Protein AF-E9CQP5-F1 (afdb_monomer)

pLDDT: mean 80.04, std 10.91, range [38.53, 89.38]

Solvent-accessible surface area (backbone atoms only — not comparable to full-atom values): 3922 Å² total; per-residue (Å²): 108,74,68,57,57,53,50,51,50,53,53,49,53,53,54,50,62,64,46,44,60,68,74,43,39,71,60,55,53,51,47,75,70,51,87,49,69,68,60,34,52,51,55,50,49,51,54,51,51,54,49,49,51,55,54,52,53,61,71,72,49,89,76,83,77,127

Radius of gyration: 15.5 Å; Cα contacts (8 Å, |Δi|>4): 15; chains: 1; bounding box: 31×25×43 Å

Mean predicted aligned error: 7.69 Å

Secondary structure (DSSP, 8-state):
-HHHHHHHHHHHHHHHHHHHHHHTHHHHHHHTT---HHHHHHHHHHHHHHHHHHHHHHHS-TT---

Foldseek 3Di:
DVVVVVVVVVVQLVVLVVVLCVVCVVLVVVLVVDPDPVVSVVSVVVSVVVSVVVSVVSVVDPPPPD

Nearest PDB structures (foldseek):
  5izs-assembly2_E  TM=5.462E-01  e=2.968E+00  synthetic construct
  5izs-assembly1_A  TM=5.098E-01  e=2.968E+00  synthetic construct
  5izs-assembly1_B  TM=5.064E-01  e=2.968E+00  synthetic construct

Organism: NCBI:txid914128

Structure (mmCIF, N/CA/C/O backbone):
data_AF-E9CQP5-F1
#
_entry.id   AF-E9CQP5-F1
#
loop_
_atom_site.group_PDB
_atom_site.id
_atom_site.type_symbol
_atom_site.label_atom_id
_atom_site.label_alt_id
_atom_site.label_comp_id
_atom_site.label_asym_id
_atom_site.label_entity_id
_atom_site.label_seq_id
_atom_site.pdbx_PDB_ins_code
_atom_site.Cartn_x
_atom_site.Cartn_y
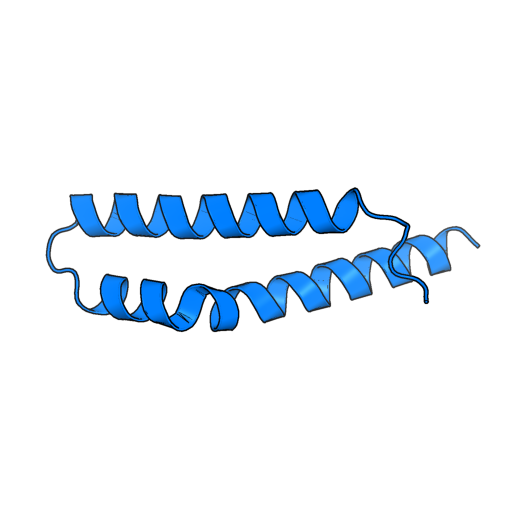_atom_site.Cartn_z
_atom_site.occupancy
_atom_site.B_iso_or_equiv
_atom_site.auth_seq_id
_atom_site.auth_comp_id
_atom_site.auth_asym_id
_atom_site.auth_atom_id
_atom_site.pdbx_PDB_model_num
ATOM 1 N N . ILE A 1 1 ? 17.302 0.366 -25.717 1.00 79.62 1 ILE A N 1
ATOM 2 C CA . ILE A 1 1 ? 17.600 1.831 -25.602 1.00 79.62 1 ILE A CA 1
ATOM 3 C C . ILE A 1 1 ? 17.121 2.358 -24.245 1.00 79.62 1 ILE A C 1
ATOM 5 O O . ILE A 1 1 ? 16.274 1.713 -23.646 1.00 79.62 1 ILE A O 1
ATOM 9 N N . MET A 1 2 ? 17.605 3.514 -23.761 1.00 82.38 2 MET A N 1
ATOM 10 C CA . MET A 1 2 ? 17.214 4.092 -22.450 1.00 82.38 2 MET A CA 1
ATOM 11 C C . MET A 1 2 ? 15.687 4.164 -22.243 1.00 82.38 2 MET A C 1
ATOM 13 O O . MET A 1 2 ? 15.193 3.887 -21.159 1.00 82.38 2 MET A O 1
ATOM 17 N N . ILE A 1 3 ? 14.933 4.465 -23.303 1.00 88.62 3 ILE A N 1
ATOM 18 C CA . ILE A 1 3 ? 13.464 4.552 -23.276 1.00 88.62 3 ILE A CA 1
ATOM 19 C C . ILE A 1 3 ? 12.801 3.220 -22.886 1.00 88.62 3 ILE A C 1
ATOM 21 O O . ILE A 1 3 ? 11.837 3.223 -22.129 1.00 88.62 3 ILE A O 1
ATOM 25 N N . GLU A 1 4 ? 13.322 2.086 -23.359 1.00 88.31 4 GLU A N 1
ATOM 26 C CA . GLU A 1 4 ? 12.780 0.760 -23.022 1.00 88.31 4 GLU A CA 1
ATOM 27 C C . GLU A 1 4 ? 13.064 0.404 -21.560 1.00 88.31 4 GLU A C 1
ATOM 29 O O . GLU A 1 4 ? 12.188 -0.111 -20.874 1.00 88.31 4 GLU A O 1
ATOM 34 N N . ALA A 1 5 ? 14.257 0.743 -21.059 1.00 82.00 5 ALA A N 1
ATOM 35 C CA . ALA A 1 5 ? 14.614 0.533 -19.657 1.00 82.00 5 ALA A CA 1
ATOM 36 C C . ALA A 1 5 ? 13.713 1.351 -18.716 1.00 82.00 5 ALA A C 1
ATOM 38 O O . ALA A 1 5 ? 13.183 0.815 -17.747 1.00 82.00 5 ALA A O 1
ATOM 39 N N . VAL A 1 6 ? 13.468 2.622 -19.049 1.00 85.19 6 VAL A N 1
ATOM 40 C CA . VAL A 1 6 ? 12.5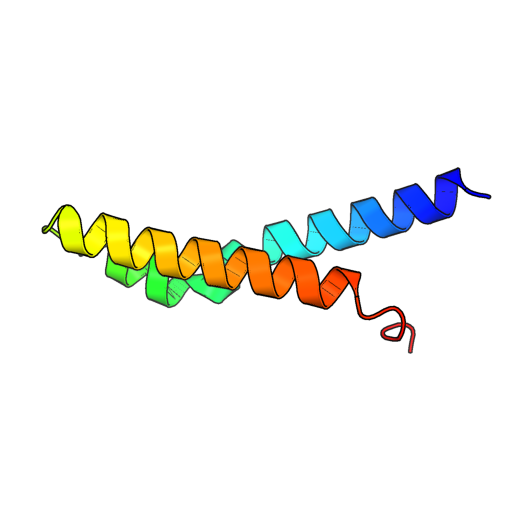34 3.482 -18.304 1.00 85.19 6 VAL A CA 1
ATOM 41 C C . VAL A 1 6 ? 11.100 2.949 -18.386 1.00 85.19 6 VAL A C 1
ATOM 43 O O . VAL A 1 6 ? 10.388 2.945 -17.385 1.00 85.19 6 VAL A O 1
ATOM 46 N N . GLY A 1 7 ? 10.671 2.468 -19.557 1.00 86.75 7 GLY A N 1
ATOM 47 C CA . GLY A 1 7 ? 9.342 1.881 -19.743 1.00 86.75 7 GLY A CA 1
ATOM 48 C C . GLY A 1 7 ? 9.119 0.619 -18.904 1.00 86.75 7 GLY A C 1
ATOM 49 O O . GLY A 1 7 ? 8.066 0.477 -18.279 1.00 86.75 7 GLY A O 1
ATOM 50 N N . ASN A 1 8 ? 10.119 -0.260 -18.841 1.00 85.25 8 ASN A N 1
ATOM 51 C CA . ASN A 1 8 ? 10.078 -1.471 -18.021 1.00 85.25 8 ASN A CA 1
ATOM 52 C C . ASN A 1 8 ? 10.035 -1.142 -16.527 1.00 85.25 8 ASN A C 1
ATOM 54 O O . ASN A 1 8 ? 9.246 -1.737 -15.794 1.00 85.25 8 ASN A O 1
ATOM 58 N N . GLU A 1 9 ? 10.820 -0.159 -16.085 1.00 83.94 9 GLU A N 1
ATOM 59 C CA . GLU A 1 9 ? 10.818 0.264 -14.685 1.00 83.94 9 GLU A CA 1
ATOM 60 C C . GLU A 1 9 ? 9.487 0.909 -14.285 1.00 83.94 9 GLU A C 1
ATOM 62 O O . GLU A 1 9 ? 8.904 0.571 -13.256 1.00 83.94 9 GLU A O 1
ATOM 67 N N . TYR A 1 10 ? 8.913 1.743 -15.156 1.00 86.69 10 TYR A N 1
ATOM 68 C CA . TYR A 1 10 ? 7.577 2.294 -14.939 1.00 86.69 10 TYR A CA 1
ATOM 69 C C . TYR A 1 10 ? 6.503 1.198 -14.846 1.00 86.69 10 TYR A C 1
ATOM 71 O O . TYR A 1 10 ? 5.632 1.247 -13.974 1.00 86.69 10 TYR A O 1
ATOM 79 N N . ALA A 1 11 ? 6.556 0.187 -15.721 1.00 85.69 11 ALA A N 1
ATOM 80 C CA . ALA A 1 11 ? 5.624 -0.939 -15.686 1.00 85.69 11 ALA A CA 1
ATOM 81 C C . ALA A 1 11 ? 5.761 -1.769 -14.395 1.00 85.69 11 ALA A C 1
ATOM 83 O O . ALA A 1 11 ? 4.742 -2.176 -13.822 1.00 85.69 11 ALA A O 1
ATOM 84 N N . ARG A 1 12 ? 6.994 -1.968 -13.906 1.00 84.94 12 ARG A N 1
ATOM 85 C CA . ARG A 1 12 ? 7.292 -2.631 -12.628 1.00 84.94 12 ARG A CA 1
ATOM 86 C C . ARG A 1 12 ? 6.716 -1.841 -11.453 1.00 84.94 12 ARG A C 1
ATOM 88 O O . ARG A 1 12 ? 5.881 -2.377 -10.725 1.00 84.94 12 ARG A O 1
ATOM 95 N N . MET A 1 13 ? 7.067 -0.557 -11.332 1.00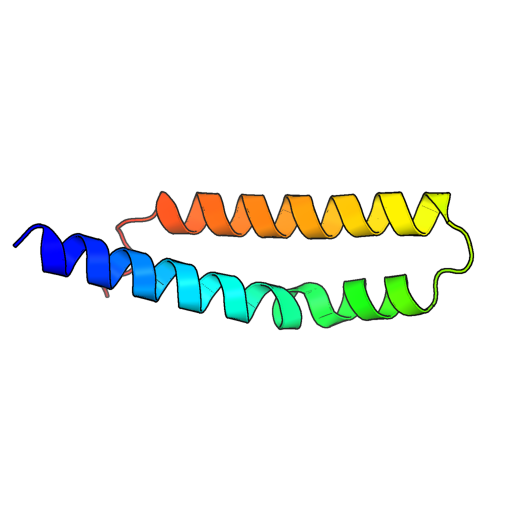 85.56 13 MET A N 1
ATOM 96 C CA . MET A 1 13 ? 6.559 0.328 -10.276 1.00 85.56 13 MET A CA 1
ATOM 97 C C . MET A 1 13 ? 5.030 0.382 -10.268 1.00 85.56 13 MET A C 1
ATOM 99 O O . MET A 1 13 ? 4.409 0.248 -9.217 1.00 85.56 13 MET A O 1
ATOM 103 N N . ARG A 1 14 ? 4.397 0.523 -11.439 1.00 86.75 14 ARG A N 1
ATOM 104 C CA . ARG A 1 14 ? 2.932 0.529 -11.562 1.00 86.75 14 ARG A CA 1
ATOM 105 C C . ARG A 1 14 ? 2.311 -0.772 -11.055 1.00 86.75 14 ARG A C 1
ATOM 107 O O . ARG A 1 14 ? 1.303 -0.726 -10.356 1.00 86.75 14 ARG A O 1
ATOM 114 N N . THR A 1 15 ? 2.885 -1.915 -11.421 1.00 86.50 15 THR A N 1
ATOM 115 C CA . THR A 1 15 ? 2.391 -3.227 -10.978 1.00 86.50 15 THR A CA 1
ATOM 116 C C . THR A 1 15 ? 2.496 -3.358 -9.462 1.00 86.50 15 THR A C 1
ATOM 118 O O . THR A 1 15 ? 1.529 -3.768 -8.822 1.00 86.50 15 THR A O 1
ATOM 121 N N . ARG A 1 16 ? 3.623 -2.929 -8.879 1.00 83.25 16 ARG A N 1
ATOM 122 C CA . ARG A 1 16 ? 3.832 -2.976 -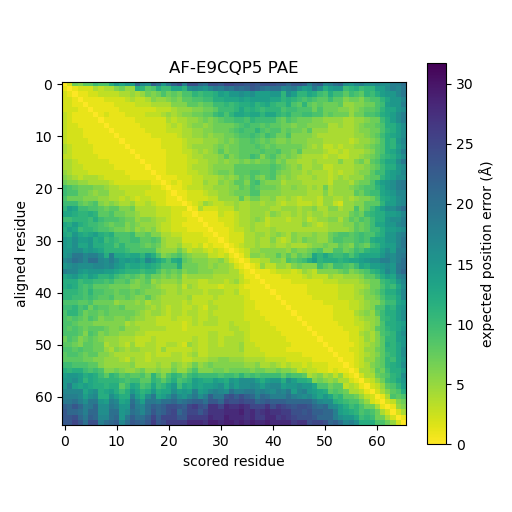7.429 1.00 83.25 16 ARG A CA 1
ATOM 123 C C . ARG A 1 16 ? 2.876 -2.046 -6.683 1.00 83.25 16 ARG A C 1
ATOM 125 O O . ARG A 1 16 ? 2.216 -2.488 -5.752 1.00 83.25 16 ARG A O 1
ATOM 132 N N . LEU A 1 17 ? 2.682 -0.817 -7.167 1.00 84.81 17 LEU A N 1
ATOM 133 C CA . LEU A 1 17 ? 1.718 0.138 -6.603 1.00 84.81 17 LEU A CA 1
ATOM 134 C C . LEU A 1 17 ? 0.283 -0.406 -6.549 1.00 84.81 17 LEU A C 1
ATOM 136 O O . LEU A 1 17 ? -0.444 -0.140 -5.597 1.00 84.81 17 LEU A O 1
ATOM 140 N N . ILE A 1 18 ? -0.135 -1.173 -7.559 1.00 84.81 18 ILE A N 1
ATOM 141 C CA . ILE A 1 18 ? -1.471 -1.786 -7.591 1.00 84.81 18 ILE A CA 1
ATOM 142 C C . ILE A 1 18 ? -1.589 -2.930 -6.568 1.00 84.81 18 ILE A C 1
ATOM 144 O O . ILE A 1 18 ? -2.673 -3.142 -6.025 1.00 84.81 18 ILE A O 1
ATOM 148 N N . ALA A 1 19 ? -0.498 -3.652 -6.291 1.00 85.06 19 ALA A N 1
ATOM 149 C CA . ALA A 1 19 ? -0.474 -4.793 -5.372 1.00 85.06 19 ALA A CA 1
ATOM 150 C C . ALA A 1 19 ? -0.489 -4.397 -3.882 1.00 85.06 19 ALA A C 1
ATOM 152 O O . ALA A 1 19 ? -1.016 -5.150 -3.066 1.00 85.06 19 ALA A O 1
ATOM 153 N N . ILE A 1 20 ? -0.027 -3.189 -3.542 1.00 83.00 20 ILE A N 1
ATOM 154 C CA . ILE A 1 20 ? 0.002 -2.671 -2.162 1.00 83.00 20 ILE A CA 1
ATOM 155 C C . ILE A 1 20 ? -1.390 -2.737 -1.503 1.00 83.00 20 ILE A C 1
ATOM 157 O O . ILE A 1 20 ? -1.552 -3.229 -0.388 1.00 83.00 20 ILE A O 1
ATOM 161 N N . ALA A 1 21 ? -2.442 -2.282 -2.190 1.00 77.75 21 ALA A N 1
ATOM 162 C CA . ALA A 1 21 ? -3.791 -2.246 -1.615 1.00 77.75 21 ALA A CA 1
ATOM 163 C C . ALA A 1 21 ? -4.340 -3.635 -1.199 1.00 77.75 21 ALA A C 1
ATOM 165 O O . ALA A 1 21 ? -4.831 -3.757 -0.072 1.00 77.75 21 ALA A O 1
ATOM 166 N N . PRO A 1 22 ? -4.293 -4.690 -2.042 1.00 83.38 22 PRO A N 1
ATOM 167 C CA . PRO A 1 22 ? -4.689 -6.032 -1.620 1.00 83.38 22 PRO A CA 1
ATOM 168 C C . PRO A 1 22 ? -3.736 -6.659 -0.590 1.00 83.38 22 PRO A C 1
ATOM 170 O O . PRO A 1 22 ? -4.227 -7.361 0.295 1.00 83.38 22 PRO A O 1
ATOM 173 N N . GLU A 1 23 ? -2.426 -6.389 -0.646 1.00 85.62 23 GLU A N 1
ATOM 174 C CA . GLU A 1 23 ? -1.439 -6.887 0.332 1.00 85.62 23 GLU A CA 1
ATOM 175 C C . GLU A 1 23 ? -1.728 -6.361 1.751 1.00 85.62 23 GLU A C 1
ATOM 177 O O . GLU A 1 23 ? -1.717 -7.127 2.718 1.00 85.62 23 GLU A O 1
ATOM 182 N N . HIS A 1 24 ? -2.141 -5.097 1.877 1.00 86.00 24 HIS A N 1
ATOM 183 C CA . HIS A 1 24 ? -2.547 -4.504 3.158 1.00 86.00 24 HIS A CA 1
ATOM 184 C C . HIS A 1 24 ? -4.055 -4.603 3.450 1.00 86.00 24 HIS A C 1
ATOM 186 O O . HIS A 1 24 ? -4.533 -4.045 4.442 1.00 86.00 24 HIS A O 1
ATOM 192 N N . GLY A 1 25 ? -4.830 -5.337 2.645 1.00 81.50 25 GLY A N 1
ATOM 193 C CA . GLY A 1 25 ? -6.293 -5.428 2.753 1.00 81.50 25 GLY A CA 1
ATOM 194 C C . GLY A 1 25 ? -6.834 -5.755 4.160 1.00 81.50 25 GLY A C 1
ATOM 195 O O . GLY A 1 25 ? -7.767 -5.083 4.613 1.00 81.50 25 GLY A O 1
ATOM 196 N N . PRO A 1 26 ? -6.273 -6.736 4.897 1.00 83.00 26 PRO A N 1
ATOM 197 C CA . PRO A 1 26 ? -6.678 -7.019 6.275 1.00 83.00 26 PRO A CA 1
ATOM 198 C C . PRO A 1 26 ? -6.448 -5.842 7.235 1.00 83.00 26 PRO A C 1
ATOM 200 O O . PRO A 1 26 ? -7.333 -5.531 8.031 1.00 83.00 26 PRO A O 1
ATOM 203 N N . ARG A 1 27 ? -5.307 -5.147 7.130 1.00 81.56 27 ARG A N 1
ATOM 204 C CA . ARG A 1 27 ? -4.980 -3.972 7.961 1.00 81.56 27 ARG A CA 1
ATOM 205 C C . ARG A 1 27 ? -5.862 -2.772 7.620 1.00 81.56 27 ARG A C 1
ATOM 207 O O . ARG A 1 27 ? -6.386 -2.127 8.523 1.00 81.56 27 ARG A O 1
ATOM 214 N N . LEU A 1 28 ? -6.124 -2.537 6.334 1.00 82.44 28 LEU A N 1
ATOM 215 C CA . LEU A 1 28 ? -7.055 -1.501 5.872 1.00 82.44 28 LEU A CA 1
ATOM 216 C C . LEU A 1 28 ? -8.488 -1.744 6.374 1.00 82.44 28 LEU A C 1
ATOM 218 O O . LEU A 1 28 ? -9.207 -0.798 6.693 1.00 82.44 28 LEU A O 1
ATOM 222 N N . ARG A 1 29 ? -8.908 -3.008 6.496 1.00 82.38 29 ARG A N 1
ATOM 223 C CA . ARG A 1 29 ? -10.217 -3.354 7.067 1.00 82.38 29 ARG A CA 1
ATOM 224 C C . ARG A 1 29 ? -10.293 -3.084 8.569 1.00 82.38 29 ARG A C 1
ATOM 226 O O . ARG A 1 29 ? -11.336 -2.639 9.034 1.00 82.38 29 ARG A O 1
ATOM 233 N N . VAL A 1 30 ? -9.211 -3.335 9.308 1.00 80.06 30 VAL A N 1
ATOM 234 C CA . VAL A 1 30 ? -9.122 -2.987 10.736 1.00 80.06 30 VAL A CA 1
ATOM 235 C C . VAL A 1 30 ? -9.189 -1.471 10.912 1.00 80.06 30 VAL A C 1
ATOM 237 O O . VAL A 1 30 ? -10.017 -0.999 11.686 1.00 80.06 30 VAL A O 1
ATOM 240 N N . LEU A 1 31 ? -8.429 -0.715 10.112 1.00 80.69 31 LEU A N 1
ATOM 241 C CA . LEU A 1 31 ? -8.474 0.752 10.079 1.00 80.69 31 LEU A CA 1
ATOM 242 C C . LEU A 1 31 ? -9.887 1.298 9.851 1.00 80.69 31 LEU A C 1
ATOM 244 O O . LEU A 1 31 ? -10.302 2.233 10.525 1.00 80.69 31 LEU A O 1
ATOM 248 N N . ALA A 1 32 ? -10.656 0.688 8.944 1.00 80.44 32 ALA A N 1
ATOM 249 C CA . ALA A 1 32 ? -12.035 1.096 8.670 1.00 80.44 32 ALA A CA 1
ATOM 250 C C . ALA A 1 32 ? -12.992 0.909 9.865 1.00 80.44 32 ALA A C 1
ATOM 252 O O . ALA A 1 32 ? -14.075 1.491 9.875 1.00 80.44 32 ALA A O 1
ATOM 253 N N . SER A 1 33 ? -12.614 0.094 10.855 1.00 83.12 33 SER A N 1
ATOM 254 C CA . SER A 1 33 ? -13.375 -0.116 12.093 1.00 83.12 33 SER A CA 1
ATOM 255 C C . SER A 1 33 ? -12.853 0.691 13.288 1.00 83.12 33 SER A C 1
ATOM 257 O O . SER A 1 33 ? -13.483 0.680 14.345 1.00 83.12 33 SER A O 1
ATOM 259 N N . THR A 1 34 ? -11.728 1.395 13.137 1.00 83.38 34 THR A N 1
ATOM 260 C CA . THR A 1 34 ? -11.128 2.206 14.200 1.00 83.38 34 THR A CA 1
ATOM 261 C C . THR A 1 34 ? -11.905 3.509 14.377 1.00 83.38 34 THR A C 1
ATOM 263 O O . THR A 1 34 ? -12.054 4.287 13.441 1.00 83.38 34 THR A O 1
ATOM 266 N N . THR A 1 35 ? -12.385 3.767 15.594 1.00 81.19 35 THR A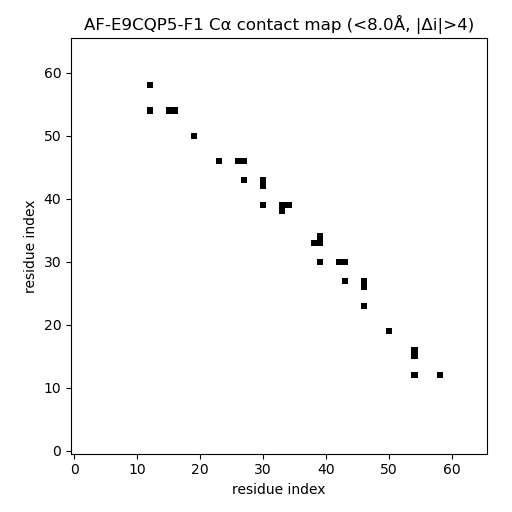 N 1
ATOM 267 C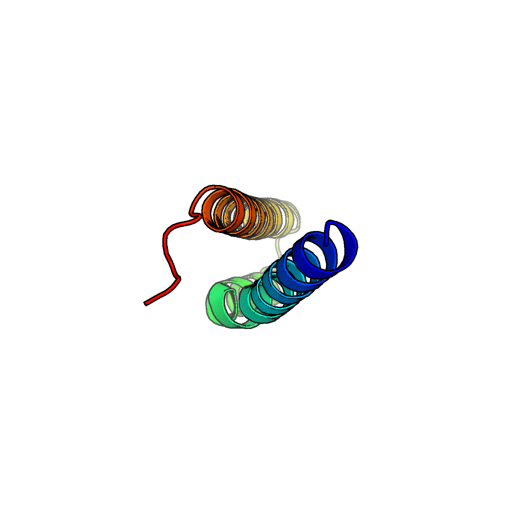 CA . THR A 1 35 ? -13.155 4.978 15.943 1.00 81.19 35 THR A CA 1
ATOM 268 C C . THR A 1 35 ? -12.338 6.041 16.681 1.00 81.19 35 THR A C 1
ATOM 270 O O . THR A 1 35 ? -12.862 7.113 16.968 1.00 81.19 35 THR A O 1
ATOM 273 N N . ASN A 1 36 ? -11.085 5.742 17.037 1.00 89.12 36 ASN A N 1
ATOM 274 C CA . ASN A 1 36 ? -10.152 6.684 17.651 1.00 89.12 36 ASN A CA 1
ATOM 275 C C . ASN A 1 36 ? -9.216 7.259 16.578 1.00 89.12 36 ASN A C 1
ATOM 277 O O . ASN A 1 36 ? -8.406 6.528 16.008 1.00 89.12 36 ASN A O 1
ATOM 281 N N . ASP A 1 37 ? -9.297 8.569 16.343 1.00 82.75 37 ASP A N 1
ATOM 282 C CA . ASP A 1 37 ? -8.521 9.269 15.314 1.00 82.75 37 ASP A CA 1
ATOM 283 C C . ASP A 1 37 ? -7.004 9.075 15.462 1.00 82.75 37 ASP A C 1
ATOM 285 O O . ASP A 1 37 ? -6.300 8.919 14.465 1.00 82.75 37 ASP A O 1
ATOM 289 N N . ALA A 1 38 ? -6.484 9.048 16.694 1.00 84.19 38 ALA A N 1
ATOM 290 C CA . ALA A 1 38 ? -5.048 8.900 16.931 1.00 84.19 38 ALA A CA 1
ATOM 291 C C . ALA A 1 38 ? -4.543 7.506 16.525 1.00 84.19 38 ALA A C 1
ATOM 293 O O . ALA A 1 38 ? -3.517 7.380 15.857 1.00 84.19 38 ALA A O 1
ATOM 294 N N . GLU A 1 39 ? -5.296 6.465 16.881 1.00 79.88 39 GLU A N 1
ATOM 295 C CA . GLU A 1 39 ? -4.990 5.079 16.510 1.00 79.88 39 GLU A CA 1
ATOM 296 C C . GLU A 1 39 ? -5.155 4.858 15.005 1.00 79.88 39 GLU A C 1
ATOM 298 O O . GLU A 1 39 ? -4.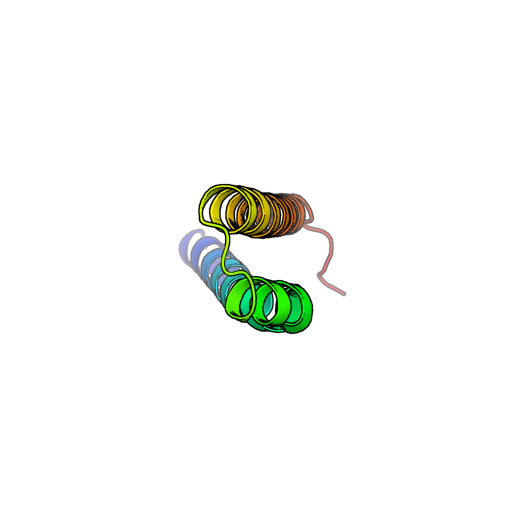342 4.170 14.390 1.00 79.88 39 GLU A O 1
ATOM 303 N N . PHE A 1 40 ? -6.168 5.481 14.394 1.00 83.69 40 PHE A N 1
ATOM 304 C CA . PHE A 1 40 ? -6.371 5.439 12.948 1.00 83.69 40 PHE A CA 1
ATOM 305 C C . PHE A 1 40 ? -5.181 6.049 12.200 1.00 83.69 40 PHE A C 1
ATOM 307 O O . PHE A 1 40 ? -4.639 5.426 11.289 1.00 83.69 40 PHE A O 1
ATOM 314 N N . VAL A 1 41 ? -4.746 7.250 12.596 1.00 84.88 41 VAL A N 1
ATOM 315 C CA . VAL A 1 41 ? -3.612 7.932 11.955 1.00 84.88 41 VAL A CA 1
ATOM 316 C C . VAL A 1 41 ? -2.329 7.123 12.117 1.00 84.88 41 VAL A C 1
ATOM 318 O O . VAL A 1 41 ? -1.603 6.958 11.138 1.00 84.88 41 VAL A O 1
ATOM 321 N N . GLN A 1 42 ? -2.067 6.579 13.307 1.00 85.81 42 GLN A N 1
ATOM 322 C CA . GLN A 1 42 ? -0.886 5.750 13.542 1.00 85.81 42 GLN A CA 1
ATOM 323 C C . GLN A 1 42 ? -0.894 4.494 12.661 1.00 85.81 42 GLN A C 1
ATOM 325 O O . GLN A 1 42 ? 0.069 4.234 11.942 1.00 85.81 42 GLN A O 1
ATOM 330 N N . ALA A 1 43 ? -1.989 3.734 12.662 1.00 84.06 43 ALA A N 1
ATOM 331 C CA . ALA A 1 43 ? -2.068 2.510 11.873 1.00 84.06 43 ALA A CA 1
ATOM 332 C C . ALA A 1 43 ? -2.051 2.791 10.356 1.00 84.06 43 ALA A C 1
ATOM 334 O O . ALA A 1 43 ? -1.518 1.992 9.586 1.00 84.06 43 ALA A O 1
ATOM 335 N N . LEU A 1 44 ? -2.567 3.942 9.904 1.00 86.31 44 LEU A N 1
ATOM 336 C CA . LEU A 1 44 ? -2.443 4.367 8.510 1.00 86.31 44 LEU A CA 1
ATOM 337 C C . LEU A 1 44 ? -0.988 4.689 8.155 1.00 86.31 44 LEU A C 1
ATOM 339 O O . LEU A 1 44 ? -0.521 4.290 7.090 1.00 86.31 44 LEU A O 1
ATOM 343 N N . GLN A 1 45 ? -0.267 5.385 9.037 1.00 86.88 45 GLN A N 1
ATOM 344 C CA . GLN A 1 45 ? 1.155 5.664 8.845 1.00 86.88 45 GLN A CA 1
ATOM 345 C C . GLN A 1 45 ? 1.960 4.370 8.738 1.00 86.88 45 GLN A C 1
ATOM 347 O O . GLN A 1 45 ? 2.774 4.255 7.829 1.00 86.88 45 GLN A O 1
ATOM 352 N N . GLU A 1 46 ? 1.700 3.383 9.596 1.00 88.50 46 GLU A N 1
ATOM 353 C CA . GLU A 1 46 ? 2.367 2.076 9.544 1.00 88.50 46 GLU A CA 1
ATOM 354 C C . GLU A 1 46 ? 2.140 1.370 8.200 1.00 88.50 46 GLU A C 1
ATOM 356 O O . GLU A 1 46 ? 3.103 0.944 7.566 1.00 88.50 46 GLU A O 1
ATOM 361 N N . VAL A 1 47 ? 0.895 1.330 7.707 1.00 8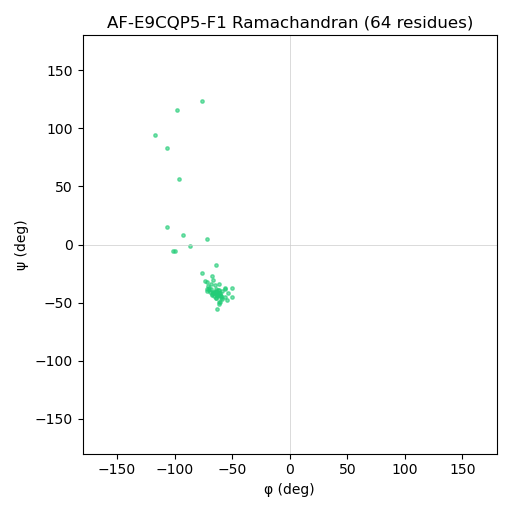7.56 47 VAL A N 1
ATOM 362 C CA . VAL A 1 47 ? 0.579 0.749 6.389 1.00 87.56 47 VAL A CA 1
ATOM 363 C C . VAL A 1 47 ? 1.303 1.486 5.259 1.00 87.56 47 VAL A C 1
ATOM 365 O O . VAL A 1 47 ? 1.827 0.853 4.348 1.00 87.56 47 VAL A O 1
ATOM 368 N N . VAL A 1 48 ? 1.357 2.820 5.308 1.00 86.88 48 VAL A N 1
ATOM 369 C CA . VAL A 1 48 ? 2.064 3.622 4.298 1.00 86.88 48 VAL A CA 1
ATOM 370 C C . VAL A 1 48 ? 3.574 3.387 4.353 1.00 86.88 48 VAL A C 1
ATOM 372 O O . VAL A 1 48 ? 4.202 3.276 3.304 1.00 86.88 48 VAL A O 1
ATOM 375 N N . TYR A 1 49 ? 4.164 3.294 5.545 1.00 89.38 49 TYR A N 1
ATOM 376 C CA . TYR A 1 49 ? 5.593 3.021 5.697 1.00 89.38 49 TYR A CA 1
ATOM 377 C C . TYR A 1 49 ? 5.969 1.640 5.163 1.00 89.38 49 TYR A C 1
ATOM 379 O O . TYR A 1 49 ? 6.927 1.536 4.404 1.00 89.38 49 TYR A O 1
ATOM 387 N N . GLU A 1 50 ? 5.202 0.603 5.502 1.00 86.69 50 GLU A N 1
ATOM 388 C CA . GLU A 1 50 ? 5.423 -0.749 4.978 1.00 86.69 50 GLU A CA 1
ATOM 389 C C . GLU A 1 50 ? 5.314 -0.779 3.449 1.00 86.69 50 GLU A C 1
ATOM 391 O O . GLU A 1 50 ? 6.207 -1.282 2.774 1.00 86.69 50 GLU A O 1
ATOM 396 N N . ALA A 1 51 ? 4.276 -0.151 2.894 1.00 86.88 51 ALA A N 1
ATOM 397 C CA . ALA A 1 51 ? 4.069 -0.054 1.454 1.00 86.88 51 ALA A CA 1
ATOM 398 C C . ALA A 1 51 ? 5.230 0.643 0.718 1.00 86.88 51 ALA A C 1
ATOM 400 O O . ALA A 1 51 ? 5.611 0.240 -0.383 1.00 86.88 51 ALA A O 1
ATOM 401 N N . LEU A 1 52 ? 5.789 1.706 1.308 1.00 84.81 52 LEU A N 1
ATOM 402 C CA . LEU A 1 52 ? 6.926 2.435 0.743 1.00 84.81 52 LEU A CA 1
ATOM 403 C C . LEU A 1 52 ? 8.232 1.641 0.842 1.00 84.81 52 LEU A C 1
ATOM 405 O O . LEU A 1 52 ? 9.021 1.677 -0.101 1.00 84.81 52 LEU A O 1
ATOM 409 N N . GLU A 1 53 ? 8.443 0.920 1.941 1.00 86.06 53 GLU A N 1
ATOM 410 C CA . GLU A 1 53 ? 9.600 0.037 2.116 1.00 86.06 53 GLU A CA 1
ATOM 411 C C . GLU A 1 53 ? 9.551 -1.139 1.129 1.00 86.06 53 GLU A C 1
ATOM 413 O O . GLU A 1 53 ? 10.539 -1.487 0.491 1.00 86.06 53 GLU A O 1
ATOM 418 N N . GLU A 1 54 ? 8.377 -1.726 0.908 1.00 82.19 54 GLU A N 1
ATOM 419 C CA . GLU A 1 54 ? 8.217 -2.780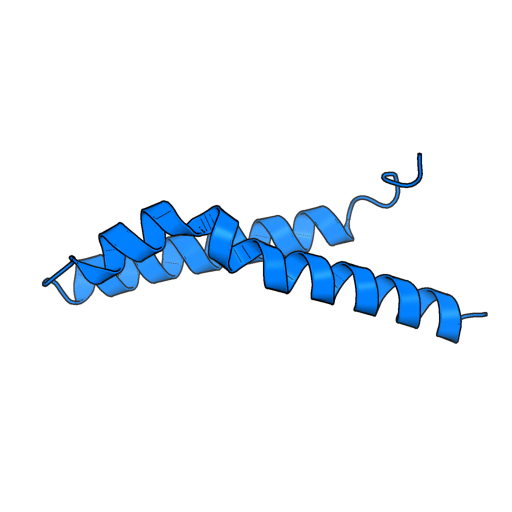 -0.093 1.00 82.19 54 GLU A CA 1
ATOM 420 C C . GLU A 1 54 ? 8.450 -2.276 -1.522 1.00 82.19 54 GLU A C 1
ATOM 422 O O . GLU A 1 54 ? 8.983 -3.006 -2.362 1.00 82.19 54 GLU A O 1
ATOM 427 N N . LEU A 1 55 ? 8.072 -1.027 -1.807 1.00 80.06 55 LEU A N 1
ATOM 428 C CA . LEU A 1 55 ? 8.319 -0.394 -3.099 1.00 80.06 55 LEU A CA 1
ATOM 429 C C . LEU A 1 55 ? 9.807 -0.067 -3.305 1.00 80.06 55 LEU A C 1
ATOM 431 O O . LEU A 1 55 ? 10.297 -0.185 -4.428 1.00 80.06 55 LEU A O 1
ATOM 435 N N . SER A 1 56 ? 10.527 0.327 -2.250 1.00 76.56 56 SER A N 1
ATOM 436 C CA . SER A 1 56 ? 11.963 0.621 -2.322 1.00 76.56 56 SER A CA 1
ATOM 437 C C . SER A 1 56 ? 12.799 -0.653 -2.492 1.00 76.56 56 SER A C 1
ATOM 439 O O . SER A 1 56 ? 13.711 -0.677 -3.318 1.00 76.56 56 SER A O 1
ATOM 441 N N . ILE A 1 57 ? 12.442 -1.742 -1.801 1.00 74.69 57 ILE A N 1
ATOM 442 C CA . ILE A 1 57 ? 13.122 -3.042 -1.916 1.00 74.69 57 ILE A CA 1
ATOM 443 C C . ILE A 1 57 ? 12.970 -3.635 -3.323 1.00 74.69 57 ILE A C 1
ATOM 445 O O . ILE A 1 57 ? 13.925 -4.195 -3.867 1.00 74.69 57 ILE A O 1
ATOM 449 N N . ASP A 1 58 ? 11.788 -3.517 -3.933 1.00 67.62 58 ASP A N 1
ATOM 450 C CA . ASP A 1 58 ? 11.552 -4.037 -5.284 1.00 67.62 58 ASP A CA 1
ATOM 451 C C . ASP A 1 58 ? 12.340 -3.271 -6.365 1.00 67.62 58 ASP A C 1
ATOM 453 O O . ASP A 1 58 ? 12.688 -3.863 -7.390 1.00 67.62 58 ASP A O 1
ATOM 457 N N . ALA A 1 59 ? 12.672 -1.995 -6.131 1.00 63.97 59 ALA A N 1
ATOM 458 C CA . ALA A 1 59 ? 13.534 -1.206 -7.017 1.00 63.97 59 ALA A CA 1
ATOM 459 C C . ALA A 1 59 ? 15.020 -1.614 -6.914 1.00 63.97 59 ALA A C 1
ATOM 461 O O . ALA A 1 59 ? 15.743 -1.587 -7.910 1.00 63.97 59 ALA A O 1
ATOM 462 N N . ASP A 1 60 ? 15.465 -2.056 -5.732 1.00 60.00 60 ASP A N 1
ATOM 463 C CA . ASP A 1 60 ? 16.855 -2.453 -5.456 1.00 60.00 60 ASP A CA 1
ATOM 464 C C . ASP A 1 60 ? 17.173 -3.922 -5.799 1.00 60.00 60 ASP A C 1
ATOM 466 O O . ASP A 1 60 ? 18.322 -4.362 -5.674 1.00 60.00 60 ASP A O 1
ATOM 470 N N . ASN A 1 61 ? 16.193 -4.703 -6.271 1.00 59.53 61 ASN A N 1
ATOM 471 C CA . ASN A 1 61 ? 16.391 -6.100 -6.660 1.00 59.53 61 ASN A CA 1
ATOM 472 C C . ASN A 1 61 ? 16.365 -6.310 -8.191 1.00 59.53 61 ASN A C 1
ATOM 474 O O . ASN A 1 61 ? 15.369 -6.789 -8.742 1.00 59.53 61 ASN A O 1
ATOM 478 N N . PRO A 1 62 ? 17.486 -6.078 -8.904 1.00 53.84 62 PRO A N 1
ATOM 479 C CA . PRO A 1 62 ? 17.582 -6.309 -10.346 1.00 53.84 62 PRO A CA 1
ATOM 480 C C . PRO A 1 62 ? 17.608 -7.800 -10.739 1.00 53.84 62 PRO A C 1
ATOM 482 O O . PRO A 1 62 ? 17.813 -8.111 -11.907 1.00 53.84 62 PRO A O 1
ATOM 485 N N . ARG A 1 63 ? 17.442 -8.750 -9.801 1.00 54.00 63 ARG A N 1
ATOM 486 C CA . ARG A 1 63 ? 17.626 -10.198 -10.046 1.00 54.00 63 ARG A CA 1
ATOM 487 C C . ARG A 1 63 ? 16.340 -11.022 -10.117 1.00 54.00 63 ARG A C 1
ATOM 489 O O . ARG A 1 63 ? 16.407 -12.247 -10.067 1.00 54.00 63 ARG A O 1
ATOM 496 N N . ARG A 1 64 ? 15.173 -10.397 -10.267 1.00 52.03 64 ARG A N 1
ATOM 497 C CA . ARG A 1 64 ? 13.938 -11.107 -10.650 1.00 52.03 64 ARG A CA 1
ATOM 498 C C . ARG A 1 64 ? 13.695 -11.010 -12.159 1.00 52.03 64 ARG A C 1
ATOM 500 O O . ARG A 1 64 ? 12.663 -10.525 -12.601 1.00 52.03 64 ARG A O 1
ATOM 507 N N . GLU A 1 65 ? 14.675 -11.458 -12.932 1.00 43.84 65 GLU A N 1
ATOM 508 C CA . GLU A 1 65 ? 14.475 -11.986 -14.283 1.00 43.84 65 GLU A CA 1
ATOM 509 C C . GLU A 1 65 ? 14.922 -13.450 -14.226 1.00 43.84 65 GLU A C 1
ATOM 511 O O . GLU A 1 65 ? 16.115 -13.746 -14.286 1.00 43.84 65 GLU A O 1
ATOM 516 N N . VAL A 1 66 ? 13.966 -14.354 -14.005 1.00 38.53 66 VAL A N 1
ATOM 517 C CA . VAL A 1 66 ? 14.116 -15.801 -14.213 1.00 38.53 66 VAL A CA 1
ATOM 518 C C . VAL A 1 66 ? 12.870 -16.286 -14.930 1.00 38.53 66 VAL A C 1
ATOM 520 O O . VAL A 1 66 ? 11.771 -15.897 -14.472 1.00 38.53 66 VAL A O 1
#

Sequence (66 aa):
IMIEAVGNEYARMRTRLIAIAPEHGPRLRVLASTTNDAEFVQALQEVVYEALEELSIDADNPRREV